Protein AF-A0A261TNA5-F1 (afdb_monomer)

pLDDT: mean 81.87, std 17.91, range [37.5, 96.62]

Nearest PDB structures (foldseek):
  8b02-assembly2_B  TM=6.266E-01  e=4.620E-01  Amphimedon queenslandica
  8b02-assembly1_A  TM=6.257E-01  e=8.425E-01  Amphimedon queenslandica
  2n3g-assembly1_A  TM=5.519E-01  e=5.875E-01  Arabidopsis thaliana
  2n3f-assembly1_A  TM=4.833E-01  e=8.425E-01  Arabidopsis thaliana
  5ztm-assembly1_B  TM=3.321E-01  e=1.537E+00  Drosophila melanogaster

Organism: NCBI:txid463044

Secondary structure (DSSP, 8-state):
-------EEEEEEE-TTSSSEEEEEEETTEEEE-S--BSSHHHHHHHHHHHHHHHHHHS----S----

Mean predicted aligned error: 8.63 Å

Foldseek 3Di:
DPPDPFDKDKDWDADPVRQWIWIWIGTRPDIDTDPDTHRDRVVRVVVRVVVRVVVVVPPPPPDPPPDD

Solvent-accessible surface area (backbone atoms only — not comparable to full-atom values): 4244 Å² total; per-residue (Å²): 132,90,86,73,76,75,49,71,50,66,46,75,42,68,40,95,87,63,72,34,23,32,28,40,36,32,52,61,92,45,75,44,72,50,96,60,76,26,82,41,67,68,59,28,47,50,52,41,50,53,52,53,51,55,52,62,69,65,48,73,81,73,72,96,80,80,85,129

Structure (mmCIF, N/CA/C/O backbone):
data_AF-A0A261TNA5-F1
#
_entry.id   AF-A0A261TNA5-F1
#
loop_
_atom_site.group_PDB
_atom_site.id
_atom_site.type_symbol
_atom_site.label_atom_id
_atom_site.label_alt_id
_atom_site.label_comp_id
_atom_site.label_asym_id
_atom_site.label_entity_id
_atom_site.label_seq_id
_atom_site.pdbx_PDB_ins_code
_atom_site.Cartn_x
_atom_site.Cartn_y
_atom_site.Cartn_z
_atom_site.occupancy
_atom_site.B_iso_or_equiv
_atom_site.auth_seq_id
_atom_site.auth_comp_id
_atom_site.auth_asym_id
_atom_site.auth_atom_id
_atom_site.pdbx_PDB_model_num
ATOM 1 N N . MET A 1 1 ? 8.034 2.727 -31.450 1.00 37.50 1 MET A N 1
ATOM 2 C CA . MET A 1 1 ? 7.661 3.281 -30.135 1.00 37.50 1 MET A CA 1
ATOM 3 C C . MET A 1 1 ? 7.604 2.081 -29.213 1.00 37.50 1 MET A C 1
ATOM 5 O O . MET A 1 1 ? 6.668 1.299 -29.322 1.00 37.50 1 MET A O 1
ATOM 9 N N . ASP A 1 2 ? 8.676 1.850 -28.462 1.00 47.19 2 ASP A N 1
ATOM 10 C CA . ASP A 1 2 ? 8.803 0.717 -27.544 1.00 47.19 2 ASP A CA 1
ATOM 11 C C . ASP A 1 2 ? 7.907 0.984 -26.332 1.00 47.19 2 ASP A C 1
ATOM 13 O O . ASP A 1 2 ? 8.281 1.638 -25.364 1.00 47.19 2 ASP A O 1
ATOM 17 N N . ALA A 1 3 ? 6.634 0.628 -26.462 1.00 50.31 3 ALA A N 1
ATOM 18 C CA . ALA A 1 3 ? 5.645 0.830 -25.419 1.00 50.31 3 ALA A CA 1
ATOM 19 C C . ALA A 1 3 ? 5.621 -0.411 -24.532 1.00 50.31 3 ALA A C 1
ATOM 21 O O . ALA A 1 3 ? 4.713 -1.226 -24.674 1.00 50.31 3 ALA A O 1
ATOM 22 N N . LYS A 1 4 ? 6.629 -0.604 -23.676 1.00 50.47 4 LYS A N 1
ATOM 23 C CA . LYS A 1 4 ? 6.581 -1.684 -22.679 1.00 50.47 4 LYS A CA 1
ATOM 24 C C . LYS A 1 4 ? 7.546 -1.495 -21.506 1.00 50.47 4 LYS A C 1
ATOM 26 O O . LYS A 1 4 ? 8.242 -2.416 -21.115 1.00 50.47 4 LYS A O 1
ATOM 31 N N . GLY A 1 5 ? 7.549 -0.304 -20.912 1.00 54.66 5 GLY A N 1
ATOM 32 C CA . GLY A 1 5 ? 7.825 -0.233 -19.477 1.00 54.66 5 GLY A CA 1
ATOM 33 C C . GLY A 1 5 ? 6.551 -0.668 -18.766 1.00 54.66 5 GLY A C 1
ATOM 34 O O . GLY A 1 5 ? 5.510 -0.030 -18.961 1.00 54.66 5 GLY A O 1
ATOM 35 N N . ASP A 1 6 ? 6.581 -1.771 -18.022 1.00 67.81 6 ASP A N 1
ATOM 36 C CA . ASP A 1 6 ? 5.459 -2.133 -17.162 1.00 67.81 6 ASP A CA 1
ATOM 37 C C . ASP A 1 6 ? 5.273 -0.994 -16.148 1.00 67.81 6 ASP A C 1
ATOM 39 O O . ASP A 1 6 ? 6.073 -0.787 -15.247 1.00 67.81 6 ASP A O 1
ATOM 43 N N . TYR A 1 7 ? 4.243 -0.163 -16.331 1.00 79.38 7 TYR A N 1
ATOM 44 C CA . TYR A 1 7 ? 3.994 0.931 -15.397 1.00 79.38 7 TYR A CA 1
ATOM 45 C C . TYR A 1 7 ? 3.401 0.354 -14.111 1.00 79.38 7 TYR A C 1
ATOM 47 O O . TYR A 1 7 ? 2.251 -0.110 -14.110 1.00 79.38 7 TYR A O 1
ATOM 55 N N . PHE A 1 8 ? 4.185 0.395 -13.034 1.00 88.50 8 PHE A N 1
ATOM 56 C CA . PHE A 1 8 ? 3.772 -0.003 -11.694 1.00 88.50 8 PHE A CA 1
ATOM 57 C C . PHE A 1 8 ? 3.327 1.210 -10.878 1.00 88.50 8 PHE A C 1
ATOM 59 O O . PHE A 1 8 ? 4.003 2.236 -10.834 1.00 88.50 8 PHE A O 1
ATOM 66 N N . ALA A 1 9 ? 2.187 1.093 -10.206 1.00 92.25 9 ALA A N 1
ATOM 67 C CA . ALA A 1 9 ? 1.717 2.092 -9.252 1.00 92.25 9 ALA A CA 1
ATOM 68 C C . ALA A 1 9 ? 0.901 1.429 -8.144 1.00 92.25 9 ALA A C 1
ATOM 70 O O . ALA A 1 9 ? 0.395 0.321 -8.320 1.00 92.25 9 ALA A O 1
ATOM 71 N N . TYR A 1 10 ? 0.727 2.122 -7.024 1.00 94.88 10 TYR A N 1
ATOM 72 C CA . TYR A 1 10 ? -0.200 1.710 -5.978 1.00 94.88 10 TYR A CA 1
ATOM 73 C C . TYR A 1 10 ? -1.006 2.904 -5.463 1.00 94.88 10 TYR A C 1
ATOM 75 O O . TYR A 1 10 ? -0.617 4.059 -5.634 1.00 94.88 10 TYR A O 1
ATOM 83 N N . ALA A 1 11 ? -2.139 2.612 -4.837 1.00 96.00 11 ALA A N 1
ATOM 84 C CA . ALA A 1 11 ? -2.972 3.566 -4.130 1.00 96.00 11 ALA A CA 1
ATOM 85 C C . ALA A 1 11 ? -3.436 2.948 -2.811 1.00 96.00 11 ALA A C 1
ATOM 87 O O . ALA A 1 11 ? -3.798 1.772 -2.766 1.00 96.00 11 ALA A O 1
ATOM 88 N N . VAL A 1 12 ? -3.442 3.756 -1.755 1.00 96.12 12 VAL A N 1
ATOM 89 C CA . VAL A 1 12 ? -3.992 3.390 -0.449 1.00 96.12 12 VAL A CA 1
ATOM 90 C C . VAL A 1 12 ? -5.410 3.939 -0.374 1.00 96.12 12 VAL A C 1
ATOM 92 O O . VAL A 1 12 ? -5.645 5.117 -0.640 1.00 96.12 12 VAL A O 1
ATOM 95 N N . CYS A 1 13 ? -6.372 3.079 -0.069 1.00 93.69 13 CYS A N 1
ATOM 96 C CA . CYS A 1 13 ? -7.784 3.432 0.013 1.00 93.69 13 CYS A CA 1
ATOM 97 C C . CYS A 1 13 ? -8.376 2.896 1.312 1.00 93.69 13 CYS A C 1
ATOM 99 O O . CYS A 1 13 ? -7.914 1.897 1.853 1.00 93.69 13 CYS A O 1
ATOM 101 N N . ARG A 1 14 ? -9.406 3.566 1.827 1.00 93.88 14 ARG A N 1
ATOM 102 C CA . ARG A 1 14 ? -10.196 3.031 2.940 1.00 93.88 14 ARG A CA 1
ATOM 103 C C . ARG A 1 14 ? -11.098 1.916 2.426 1.00 93.88 14 ARG A C 1
ATOM 105 O O . ARG A 1 14 ? -11.701 2.063 1.364 1.00 93.88 14 ARG A O 1
ATOM 112 N N . THR A 1 15 ? -11.236 0.872 3.235 1.00 92.69 15 THR A N 1
ATOM 113 C CA . THR A 1 15 ? -12.317 -0.117 3.119 1.00 92.69 15 THR A CA 1
ATOM 114 C C . THR A 1 15 ? -13.678 0.573 3.078 1.00 92.69 15 THR A C 1
ATOM 116 O O . THR A 1 15 ? -13.856 1.670 3.616 1.00 92.69 15 THR A O 1
ATOM 119 N N . HIS A 1 16 ? -14.665 -0.083 2.469 1.00 89.38 16 HIS A N 1
ATOM 120 C CA . HIS A 1 16 ? -16.021 0.456 2.346 1.00 89.38 16 HIS A CA 1
ATOM 121 C C . HIS A 1 16 ? -16.664 0.796 3.706 1.00 89.38 16 HIS A C 1
ATOM 123 O O . HIS A 1 16 ? -17.390 1.780 3.821 1.00 89.38 16 HIS A O 1
ATOM 129 N N . ASP A 1 17 ? -16.399 0.002 4.745 1.00 92.12 17 ASP A N 1
ATOM 130 C CA . ASP A 1 17 ? -16.860 0.257 6.117 1.00 92.12 17 ASP A CA 1
ATOM 131 C C . ASP A 1 17 ? -16.022 1.315 6.863 1.00 92.12 17 ASP A C 1
ATOM 133 O O . ASP A 1 17 ? -16.427 1.813 7.917 1.00 92.12 17 ASP A O 1
ATOM 137 N N . GLY A 1 18 ? -14.863 1.687 6.314 1.00 92.19 18 GLY A N 1
ATOM 138 C C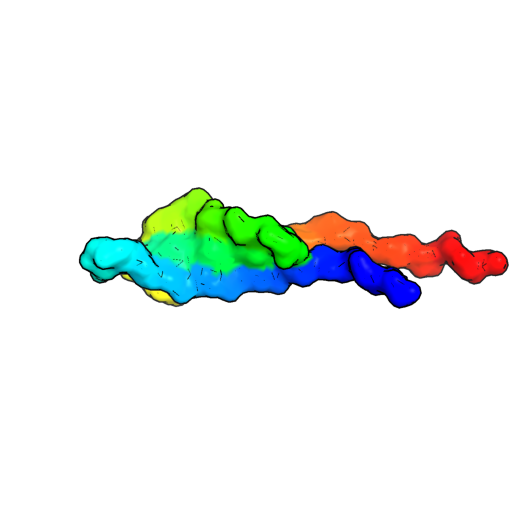A . GLY A 1 18 ? -13.967 2.671 6.896 1.00 92.19 18 GLY A CA 1
ATOM 139 C C . GLY A 1 18 ? -13.347 2.233 8.224 1.00 92.19 18 GLY A C 1
ATOM 140 O O . GLY A 1 18 ? -13.046 3.093 9.049 1.00 92.19 18 GLY A O 1
ATOM 141 N N . GLN A 1 19 ? -13.164 0.941 8.486 1.00 92.62 19 GLN A N 1
ATOM 142 C CA . GLN A 1 19 ? -12.411 0.465 9.653 1.00 92.62 19 GLN A CA 1
ATOM 143 C C . GLN A 1 19 ? -10.954 0.161 9.314 1.00 92.62 19 GLN A C 1
ATOM 145 O O . GLN A 1 19 ? -10.092 0.299 10.176 1.00 92.62 19 GLN A O 1
ATOM 150 N N . ALA A 1 20 ? -10.666 -0.188 8.063 1.00 95.62 20 ALA A N 1
ATOM 151 C CA . ALA A 1 20 ? -9.326 -0.544 7.611 1.00 95.62 20 ALA A CA 1
ATOM 152 C C . ALA A 1 20 ? -8.934 0.166 6.308 1.00 95.62 20 ALA A C 1
ATOM 154 O O . ALA A 1 20 ? -9.740 0.851 5.666 1.00 95.62 20 ALA A O 1
ATOM 155 N N . TRP A 1 21 ? -7.678 -0.017 5.935 1.00 96.31 21 TRP A N 1
ATOM 156 C CA . TRP A 1 21 ? -7.041 0.444 4.717 1.00 96.31 21 TRP A CA 1
ATOM 157 C C . TRP A 1 21 ? -6.652 -0.750 3.853 1.00 96.31 21 TRP A C 1
ATOM 159 O O . TRP A 1 21 ? -6.222 -1.787 4.351 1.00 96.31 21 TRP A O 1
ATOM 169 N N . GLU A 1 22 ? -6.783 -0.580 2.548 1.00 96.06 22 GLU A N 1
ATOM 170 C CA . GLU A 1 22 ? -6.435 -1.558 1.528 1.00 96.06 22 GLU A CA 1
ATOM 171 C C . GLU A 1 22 ? -5.493 -0.903 0.522 1.00 96.06 22 GLU A C 1
ATOM 173 O O . GLU A 1 22 ? -5.553 0.306 0.265 1.00 96.06 22 GLU A O 1
ATOM 178 N N . VAL A 1 23 ? -4.630 -1.715 -0.080 1.00 96.62 23 VAL A N 1
ATOM 179 C CA . VAL A 1 23 ? -3.694 -1.253 -1.103 1.00 96.62 23 VAL A CA 1
ATOM 180 C C . VAL A 1 23 ? -4.125 -1.813 -2.445 1.00 96.62 23 VAL A C 1
ATOM 182 O O . VAL A 1 23 ? -4.143 -3.023 -2.652 1.00 96.62 23 VAL A O 1
ATOM 185 N N . THR A 1 24 ? -4.444 -0.933 -3.386 1.00 95.44 24 THR A N 1
ATOM 186 C CA . THR A 1 24 ? -4.677 -1.317 -4.779 1.00 95.44 24 THR A CA 1
ATOM 187 C 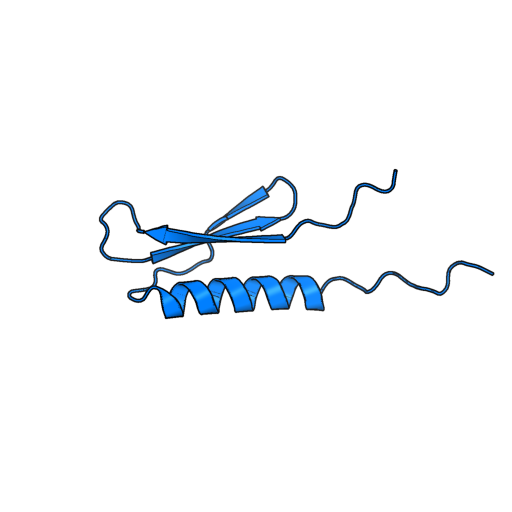C . THR A 1 24 ? -3.406 -1.088 -5.574 1.00 95.44 24 THR A C 1
ATOM 189 O O . THR A 1 24 ? -2.854 0.006 -5.579 1.00 95.44 24 THR A O 1
ATOM 192 N N . THR A 1 25 ? -2.958 -2.113 -6.278 1.00 93.56 25 THR A N 1
ATOM 193 C CA . THR A 1 25 ? -1.777 -2.097 -7.137 1.00 93.56 25 THR A CA 1
ATOM 194 C C . THR A 1 25 ? -2.193 -2.092 -8.602 1.00 93.56 25 THR A C 1
ATOM 196 O O . THR A 1 25 ? -3.230 -2.646 -8.976 1.00 93.56 25 THR A O 1
ATOM 199 N N . LYS A 1 26 ? -1.385 -1.449 -9.438 1.00 91.44 26 LYS A N 1
ATOM 200 C CA . LYS A 1 26 ? -1.539 -1.377 -10.886 1.00 91.44 26 LYS A CA 1
ATOM 201 C C . LYS A 1 26 ? -0.260 -1.875 -11.539 1.00 91.44 26 LYS A C 1
ATOM 203 O O . LYS A 1 26 ? 0.814 -1.385 -11.212 1.00 91.44 26 LYS A O 1
ATOM 208 N N . GLN A 1 27 ? -0.398 -2.787 -12.492 1.00 89.62 27 GLN A N 1
ATOM 209 C CA . GLN A 1 27 ? 0.676 -3.242 -13.371 1.00 89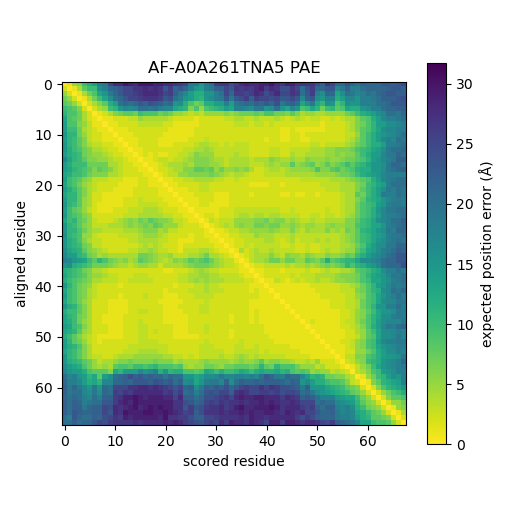.62 27 GLN A CA 1
ATOM 210 C C . GLN A 1 27 ? 0.177 -3.171 -14.815 1.00 89.62 27 GLN A C 1
ATOM 212 O O . GLN A 1 27 ? -0.688 -3.952 -15.226 1.00 89.62 27 GLN A O 1
ATOM 217 N N . GLY A 1 28 ? 0.670 -2.194 -15.578 1.00 86.25 28 GLY A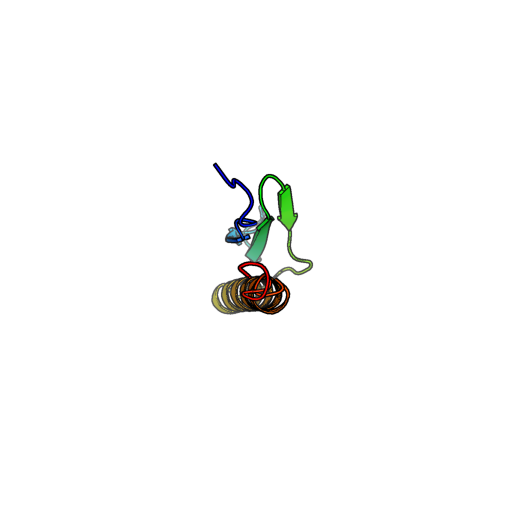 N 1
ATOM 218 C CA . GLY A 1 28 ? 0.183 -1.935 -16.933 1.00 86.25 28 GLY A CA 1
ATOM 219 C C . GLY A 1 28 ? -1.316 -1.605 -16.936 1.00 86.25 28 GLY A C 1
ATOM 220 O O . GLY A 1 28 ? -1.734 -0.583 -16.392 1.00 86.25 28 GLY A O 1
ATOM 221 N N . CYS A 1 29 ? -2.140 -2.467 -17.538 1.00 83.38 29 CYS A N 1
ATOM 222 C CA . CYS A 1 29 ? -3.605 -2.325 -17.563 1.00 83.38 29 CYS A CA 1
ATOM 223 C C . CYS A 1 29 ? -4.332 -3.131 -16.471 1.00 83.38 29 CYS A C 1
ATOM 225 O O . CYS A 1 29 ? -5.559 -3.088 -16.404 1.00 83.38 29 CYS A O 1
ATOM 227 N N . MET A 1 30 ? -3.606 -3.885 -15.642 1.00 87.31 30 MET A N 1
ATOM 228 C CA . MET A 1 30 ? -4.185 -4.732 -14.600 1.00 87.31 30 MET A CA 1
ATOM 229 C C . MET A 1 30 ? -4.212 -4.007 -13.259 1.00 87.31 30 MET A C 1
ATOM 231 O O . MET A 1 30 ? -3.229 -3.375 -12.876 1.00 87.31 30 MET A O 1
ATOM 235 N N . TYR A 1 31 ? -5.319 -4.160 -12.536 1.00 90.06 31 TYR A N 1
ATOM 236 C CA . TYR A 1 31 ? -5.489 -3.684 -11.166 1.00 90.06 31 TYR A CA 1
ATOM 237 C C . TYR A 1 31 ? -5.718 -4.877 -10.243 1.00 90.06 31 TYR A C 1
ATOM 239 O O . TYR A 1 31 ? -6.446 -5.806 -10.601 1.00 90.06 31 TYR A O 1
ATOM 247 N N . ARG A 1 32 ? -5.095 -4.867 -9.065 1.00 91.69 32 ARG A N 1
ATOM 248 C CA . ARG A 1 32 ? -5.237 -5.935 -8.071 1.00 91.69 32 ARG A CA 1
ATOM 249 C C . ARG A 1 32 ? -5.137 -5.378 -6.658 1.00 91.69 32 ARG A C 1
ATOM 251 O O . ARG A 1 32 ? -4.312 -4.505 -6.406 1.00 91.69 32 ARG A O 1
ATOM 258 N N . LEU A 1 33 ? -5.925 -5.921 -5.738 1.00 93.81 33 LEU A N 1
ATOM 259 C CA . LEU A 1 33 ? -5.743 -5.667 -4.313 1.00 93.81 33 LEU A CA 1
ATOM 260 C C . LEU A 1 33 ? -4.517 -6.431 -3.791 1.00 93.81 33 LEU A C 1
ATOM 262 O O 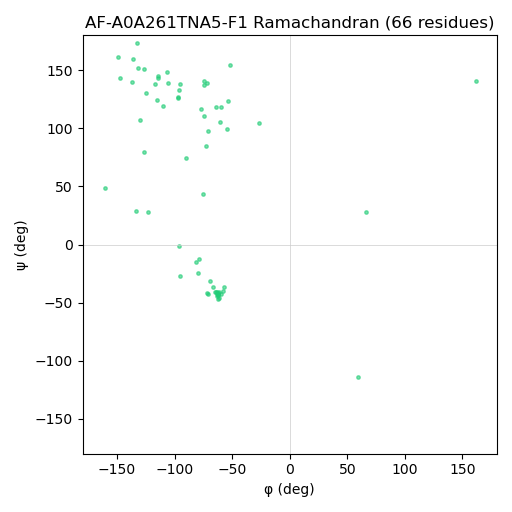. LEU A 1 33 ? -4.310 -7.592 -4.150 1.00 93.81 33 LEU A O 1
ATOM 266 N N . LEU A 1 34 ? -3.703 -5.786 -2.965 1.00 91.94 34 LEU A N 1
ATOM 267 C CA . LEU A 1 34 ? -2.672 -6.469 -2.198 1.00 91.94 34 LEU A CA 1
ATOM 268 C C . LEU A 1 34 ? -3.360 -7.284 -1.095 1.00 91.94 34 LEU A C 1
ATOM 270 O O . LEU A 1 34 ? -4.344 -6.827 -0.517 1.00 91.94 34 LEU A O 1
ATOM 274 N N . ASP A 1 35 ? -2.887 -8.504 -0.853 1.00 85.25 35 ASP A N 1
ATOM 275 C CA . ASP A 1 35 ? -3.492 -9.398 0.136 1.00 85.25 35 ASP A CA 1
ATOM 276 C C . ASP A 1 35 ? -3.198 -8.854 1.546 1.00 85.25 35 ASP A C 1
ATOM 278 O O . ASP A 1 35 ? -2.087 -8.992 2.059 1.00 85.25 35 ASP A O 1
ATOM 282 N N . GLY A 1 36 ? -4.159 -8.128 2.122 1.00 82.69 36 GLY A N 1
ATOM 283 C CA . GLY A 1 36 ? -4.030 -7.505 3.437 1.00 82.69 36 GLY A CA 1
ATOM 284 C C . GLY A 1 36 ? -5.041 -6.385 3.687 1.00 82.69 36 GLY A C 1
ATOM 285 O O . GLY A 1 36 ? -5.320 -5.572 2.807 1.00 82.69 36 GLY A O 1
ATOM 286 N N . CYS A 1 37 ? -5.548 -6.329 4.920 1.00 88.69 37 CYS A N 1
ATOM 287 C CA . CYS A 1 37 ? -6.283 -5.185 5.456 1.00 88.69 37 CYS A CA 1
ATOM 288 C C . CYS A 1 37 ? -5.468 -4.592 6.606 1.00 88.69 37 CYS A C 1
ATOM 290 O O . CYS A 1 37 ? -5.142 -5.299 7.561 1.00 88.69 37 CYS A O 1
ATOM 292 N N . TYR A 1 38 ? -5.163 -3.303 6.522 1.00 93.88 38 TYR A N 1
ATOM 293 C CA . TYR A 1 38 ? -4.310 -2.596 7.475 1.00 93.88 38 TYR A CA 1
ATOM 294 C C . TYR A 1 38 ? -5.157 -1.704 8.375 1.00 93.88 38 TYR A C 1
ATOM 296 O O . TYR A 1 38 ? -6.083 -1.041 7.912 1.00 93.88 38 TYR A O 1
ATOM 304 N N . LEU A 1 39 ? -4.854 -1.660 9.669 1.00 93.75 39 LEU A N 1
ATOM 305 C CA . LEU A 1 39 ? -5.559 -0.758 10.589 1.00 93.75 39 LEU A CA 1
ATOM 306 C C . LEU A 1 39 ? -5.031 0.677 10.486 1.00 93.75 39 LEU A C 1
ATOM 308 O O . LEU A 1 39 ? -5.757 1.630 10.769 1.00 93.75 39 LEU A O 1
ATOM 312 N N . ASP A 1 40 ? -3.787 0.821 10.040 1.00 94.19 40 ASP A N 1
ATOM 313 C CA . ASP A 1 40 ? -3.080 2.084 9.935 1.00 94.19 40 ASP A CA 1
ATOM 314 C C . ASP A 1 40 ? -2.770 2.454 8.475 1.00 94.19 40 ASP A C 1
ATOM 316 O O . ASP A 1 40 ? -2.525 1.598 7.620 1.00 94.19 40 ASP A O 1
ATOM 320 N N . HIS A 1 41 ? -2.812 3.755 8.185 1.00 95.00 41 HIS A N 1
ATOM 321 C CA . HIS A 1 41 ? -2.563 4.270 6.841 1.00 95.00 41 HIS A CA 1
ATOM 322 C C . HIS A 1 41 ? -1.085 4.172 6.453 1.00 95.00 41 HIS A C 1
ATOM 324 O O . HIS A 1 41 ? -0.782 3.829 5.310 1.00 95.00 41 HIS A O 1
ATOM 330 N N . ASP A 1 42 ? -0.170 4.481 7.374 1.00 96.38 42 ASP A N 1
ATOM 331 C CA . ASP A 1 42 ? 1.269 4.408 7.123 1.00 96.38 42 ASP A CA 1
ATOM 332 C C . ASP A 1 42 ? 1.712 2.956 6.917 1.00 96.38 42 ASP A C 1
ATOM 334 O O . ASP A 1 42 ? 2.523 2.684 6.034 1.00 96.38 42 ASP A O 1
ATOM 338 N N . GLU A 1 43 ? 1.116 2.004 7.640 1.00 95.19 43 GLU A N 1
ATOM 339 C CA . GLU A 1 43 ? 1.324 0.570 7.411 1.00 95.19 43 GLU A CA 1
ATOM 340 C C . GLU A 1 43 ? 0.873 0.138 6.003 1.00 95.19 43 GLU A C 1
ATOM 342 O O . GLU A 1 43 ? 1.627 -0.518 5.278 1.00 95.19 43 GLU A O 1
ATOM 347 N N . ALA A 1 44 ? -0.316 0.570 5.565 1.00 96.06 44 ALA A N 1
ATOM 348 C CA . ALA A 1 44 ? -0.792 0.321 4.203 1.00 96.06 44 ALA A CA 1
ATOM 349 C C . ALA A 1 44 ? 0.1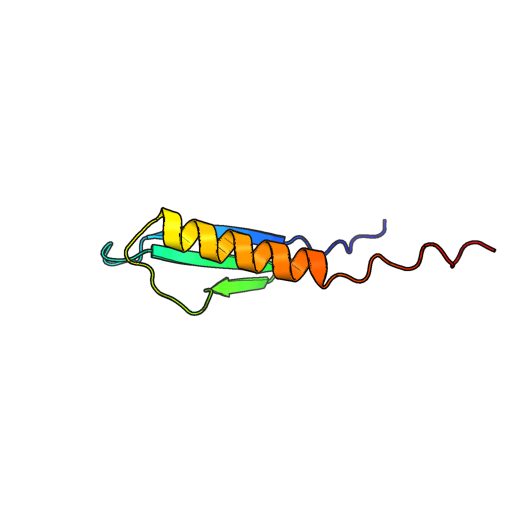18 0.974 3.148 1.00 96.06 44 ALA A C 1
ATOM 351 O O . ALA A 1 44 ? 0.443 0.368 2.124 1.00 96.06 44 ALA A O 1
ATOM 352 N N . ALA A 1 45 ? 0.569 2.206 3.393 1.00 95.62 45 ALA A N 1
ATOM 353 C CA . ALA A 1 45 ? 1.493 2.901 2.506 1.00 95.62 45 ALA A CA 1
ATOM 354 C C . ALA A 1 45 ? 2.833 2.161 2.408 1.00 95.62 45 ALA A C 1
ATOM 356 O O . ALA A 1 45 ? 3.337 1.966 1.302 1.00 95.62 45 ALA A O 1
ATOM 357 N N . ALA A 1 46 ? 3.374 1.688 3.533 1.00 95.9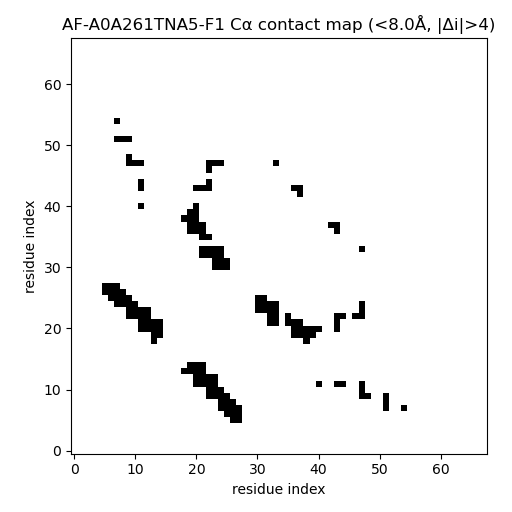4 46 ALA A N 1
ATOM 358 C CA . ALA A 1 46 ? 4.603 0.906 3.576 1.00 95.94 46 ALA A CA 1
ATOM 359 C C . ALA A 1 46 ? 4.473 -0.409 2.794 1.00 95.94 46 ALA A C 1
ATOM 361 O O . ALA A 1 46 ? 5.380 -0.758 2.037 1.00 95.94 46 ALA A O 1
ATOM 362 N N . ALA A 1 47 ? 3.336 -1.103 2.901 1.00 95.88 47 ALA A N 1
ATOM 363 C CA . ALA A 1 47 ? 3.068 -2.305 2.114 1.00 95.88 47 ALA A CA 1
ATOM 364 C C . ALA A 1 47 ? 3.018 -2.018 0.602 1.00 95.88 47 ALA A C 1
ATOM 366 O O . ALA A 1 47 ? 3.586 -2.769 -0.196 1.00 95.88 47 ALA A O 1
ATOM 367 N N . GLY A 1 48 ? 2.399 -0.903 0.201 1.00 95.19 48 GLY A N 1
ATOM 368 C CA . GLY A 1 48 ? 2.389 -0.450 -1.191 1.00 95.19 48 GLY A CA 1
ATOM 369 C C . GLY A 1 48 ? 3.783 -0.116 -1.731 1.00 95.19 48 GLY A C 1
ATOM 370 O O . GLY A 1 48 ? 4.131 -0.540 -2.835 1.00 95.19 48 GLY A O 1
ATOM 371 N N . VAL A 1 49 ? 4.610 0.571 -0.935 1.00 94.94 49 VAL A N 1
ATOM 372 C CA . VAL A 1 49 ? 6.016 0.854 -1.275 1.00 94.94 49 VAL A CA 1
ATOM 373 C C . VAL A 1 49 ? 6.819 -0.437 -1.406 1.00 94.94 49 VAL A C 1
AT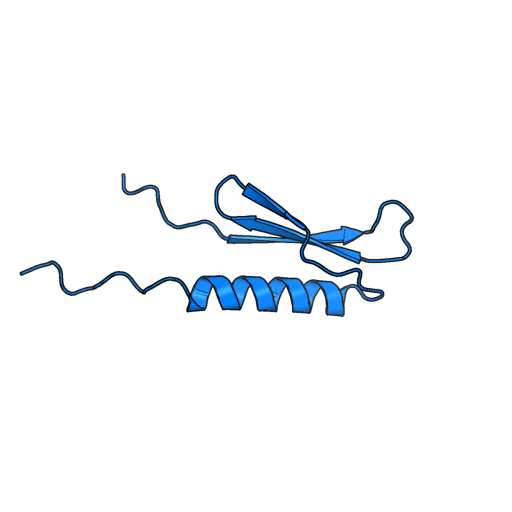OM 375 O O . VAL A 1 49 ? 7.541 -0.602 -2.386 1.00 94.94 49 VAL A O 1
ATOM 378 N N . ALA A 1 50 ? 6.682 -1.367 -0.457 1.00 94.81 50 ALA A N 1
ATOM 379 C CA . ALA A 1 50 ? 7.396 -2.640 -0.482 1.00 94.81 50 ALA A CA 1
ATOM 380 C C . ALA A 1 50 ? 7.070 -3.449 -1.747 1.00 94.81 50 ALA A C 1
ATOM 382 O O . ALA A 1 50 ? 7.975 -3.968 -2.400 1.00 94.81 50 ALA A O 1
ATOM 383 N N . TRP A 1 51 ? 5.795 -3.494 -2.143 1.00 93.56 51 TRP A N 1
ATOM 384 C CA . TRP A 1 51 ? 5.387 -4.126 -3.396 1.00 93.56 51 TRP A CA 1
ATOM 385 C C . TRP A 1 51 ? 5.988 -3.435 -4.623 1.00 93.56 51 TRP A C 1
ATOM 387 O O . TRP A 1 51 ? 6.481 -4.114 -5.522 1.00 93.56 51 TRP A O 1
ATOM 397 N N . LEU A 1 52 ? 5.969 -2.098 -4.664 1.00 91.69 52 LEU A N 1
ATOM 398 C CA . LEU A 1 52 ? 6.513 -1.338 -5.790 1.00 91.69 52 LEU A CA 1
ATOM 399 C C . LEU A 1 52 ? 8.020 -1.586 -5.949 1.00 91.69 52 LEU A C 1
ATOM 401 O O . LEU A 1 52 ? 8.485 -1.821 -7.062 1.00 91.69 52 LEU A O 1
ATOM 405 N N . LEU A 1 53 ? 8.763 -1.593 -4.839 1.00 90.56 53 LEU A N 1
ATOM 406 C CA . LEU A 1 53 ? 10.195 -1.892 -4.831 1.00 90.56 53 LEU A CA 1
ATOM 407 C C . LEU A 1 53 ? 10.484 -3.326 -5.288 1.00 90.56 53 LEU A C 1
ATOM 409 O O . LEU A 1 53 ? 11.402 -3.518 -6.078 1.00 90.56 53 LEU A O 1
ATOM 413 N N . GLU A 1 54 ? 9.679 -4.315 -4.875 1.00 89.50 54 GLU A N 1
ATOM 414 C CA . GLU A 1 54 ? 9.816 -5.695 -5.368 1.00 89.50 54 GLU A CA 1
ATOM 415 C C . GLU A 1 54 ? 9.681 -5.765 -6.896 1.00 89.50 54 GLU A C 1
ATOM 417 O O . GLU A 1 54 ? 10.395 -6.529 -7.541 1.00 89.50 54 GLU A O 1
ATOM 422 N N . LYS A 1 55 ? 8.760 -4.995 -7.491 1.00 86.31 55 LYS A N 1
ATOM 423 C CA . LYS A 1 55 ? 8.554 -5.002 -8.948 1.00 86.31 55 LYS A CA 1
ATOM 424 C C . LYS A 1 55 ? 9.692 -4.347 -9.707 1.00 86.31 55 LYS A C 1
ATOM 426 O O . LYS A 1 55 ? 10.132 -4.926 -10.692 1.00 86.31 55 LYS A O 1
ATOM 431 N N . ILE A 1 56 ? 10.187 -3.218 -9.209 1.00 80.62 56 ILE A N 1
ATOM 432 C CA . ILE A 1 56 ? 11.323 -2.515 -9.810 1.00 80.62 56 ILE A CA 1
ATOM 433 C C . ILE A 1 56 ? 12.597 -3.370 -9.727 1.00 80.62 56 ILE A C 1
ATOM 435 O O . ILE A 1 56 ? 13.340 -3.442 -10.696 1.00 80.62 56 ILE 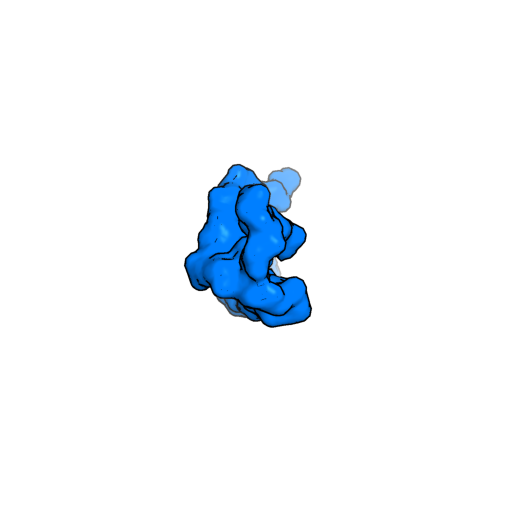A O 1
ATOM 439 N N . ASP A 1 57 ? 12.840 -4.054 -8.605 1.00 77.19 57 ASP A N 1
ATOM 440 C CA . ASP A 1 57 ? 14.017 -4.923 -8.431 1.00 77.19 57 ASP A CA 1
ATOM 441 C C . ASP A 1 57 ? 13.954 -6.196 -9.297 1.00 77.19 57 ASP A C 1
ATOM 443 O O . ASP A 1 57 ? 14.974 -6.704 -9.757 1.00 77.19 57 ASP A O 1
ATOM 447 N N . ARG A 1 58 ? 12.743 -6.709 -9.557 1.00 70.00 58 ARG A N 1
ATOM 448 C CA . ARG A 1 58 ? 12.525 -7.890 -10.408 1.00 70.00 58 ARG A CA 1
ATOM 449 C C . ARG A 1 58 ? 12.524 -7.615 -11.903 1.00 70.00 58 ARG A C 1
ATOM 451 O O . ARG A 1 58 ? 12.572 -8.590 -12.659 1.00 70.00 58 ARG A O 1
ATOM 458 N N . GLU A 1 59 ? 12.409 -6.366 -12.346 1.00 64.06 59 GLU A N 1
ATOM 459 C CA . GLU A 1 59 ? 12.614 -6.063 -13.759 1.00 64.06 59 GLU A CA 1
ATOM 460 C C . GLU A 1 59 ? 14.079 -6.377 -14.093 1.00 64.06 59 GLU A C 1
ATOM 462 O O . GLU A 1 59 ? 14.977 -5.776 -13.499 1.00 64.06 59 GLU A O 1
ATOM 467 N N . PRO A 1 60 ? 14.370 -7.320 -15.013 1.00 53.38 60 PRO A N 1
ATOM 468 C CA . PRO A 1 60 ? 15.716 -7.408 -15.538 1.00 53.38 60 PRO A CA 1
ATOM 469 C C . PRO A 1 60 ? 15.991 -6.050 -16.174 1.00 53.38 60 PRO A C 1
ATOM 471 O O . PRO A 1 60 ? 15.266 -5.635 -17.080 1.00 53.38 60 PRO A O 1
ATOM 474 N N . ILE A 1 61 ? 16.999 -5.341 -15.667 1.00 54.72 61 ILE A N 1
ATOM 475 C CA . ILE A 1 61 ? 17.603 -4.215 -16.372 1.00 54.72 61 ILE A CA 1
ATOM 476 C C . ILE A 1 61 ? 17.992 -4.795 -17.730 1.00 54.72 61 ILE A C 1
ATOM 478 O O . ILE A 1 61 ? 18.947 -5.563 -17.814 1.00 54.72 61 ILE A O 1
ATOM 482 N N . GLY A 1 62 ? 17.150 -4.553 -18.737 1.00 49.97 62 GLY A N 1
ATOM 483 C CA . GLY A 1 62 ? 17.273 -5.172 -20.044 1.00 49.97 62 GLY A CA 1
ATOM 484 C C . GLY A 1 62 ? 18.677 -4.935 -20.566 1.00 49.97 62 GLY A C 1
ATOM 485 O O . GLY A 1 62 ? 19.126 -3.793 -20.617 1.00 49.97 62 GLY A O 1
ATOM 486 N N . ASP A 1 63 ? 19.341 -6.039 -20.883 1.00 50.66 63 ASP A N 1
ATOM 487 C CA . ASP A 1 63 ? 20.678 -6.165 -21.433 1.00 50.66 63 ASP A CA 1
ATOM 488 C C . ASP A 1 63 ? 21.128 -4.941 -22.251 1.00 50.66 63 ASP A C 1
ATOM 490 O O . ASP A 1 63 ? 20.788 -4.788 -23.427 1.00 50.66 63 ASP A O 1
ATOM 494 N N . GLU A 1 64 ? 22.002 -4.119 -21.668 1.00 49.38 64 GLU A N 1
ATOM 495 C CA . GLU A 1 64 ? 22.875 -3.198 -22.409 1.00 49.38 64 GLU A CA 1
ATOM 496 C C . GLU A 1 64 ? 24.028 -3.987 -23.074 1.00 49.38 64 GLU A C 1
ATOM 498 O O . GLU A 1 64 ? 25.183 -3.601 -23.019 1.00 49.38 64 GLU A O 1
ATOM 503 N N . GLU A 1 65 ? 23.738 -5.140 -23.687 1.00 47.69 65 GLU A N 1
ATOM 504 C CA . GLU A 1 65 ? 24.710 -5.999 -24.393 1.00 47.69 65 GLU A CA 1
ATOM 505 C C . GLU A 1 65 ? 24.162 -6.436 -25.771 1.00 47.69 65 GLU A C 1
ATOM 507 O O . GLU A 1 65 ? 24.499 -7.493 -26.304 1.00 47.69 65 GLU A O 1
ATOM 512 N N . ALA A 1 66 ? 23.298 -5.618 -26.384 1.00 46.72 66 ALA A N 1
ATOM 513 C CA . ALA A 1 66 ? 22.736 -5.872 -27.718 1.00 46.72 66 ALA A CA 1
ATOM 514 C C . ALA A 1 66 ? 22.992 -4.743 -28.736 1.00 46.72 66 ALA A C 1
ATOM 516 O O . ALA A 1 66 ? 22.227 -4.580 -29.684 1.00 46.72 66 ALA A O 1
ATOM 517 N N . TYR A 1 67 ? 24.084 -3.988 -28.585 1.00 50.97 67 TYR A N 1
ATOM 518 C CA . TYR A 1 67 ? 24.625 -3.142 -29.658 1.00 50.97 67 TYR A CA 1
ATOM 519 C C . TYR A 1 67 ? 26.108 -3.459 -29.877 1.00 50.97 67 TYR A C 1
ATOM 521 O O . TYR A 1 67 ? 26.996 -2.752 -29.405 1.00 50.97 67 TYR A O 1
ATOM 529 N N . ARG A 1 68 ? 26.356 -4.554 -30.600 1.00 46.25 68 ARG A N 1
ATOM 530 C CA . ARG A 1 68 ? 27.615 -4.788 -31.315 1.00 46.25 68 ARG A CA 1
ATOM 531 C C . ARG A 1 68 ? 27.495 -4.281 -32.745 1.00 46.25 68 ARG A C 1
ATOM 533 O O . ARG A 1 68 ? 26.424 -4.515 -33.345 1.00 46.25 68 ARG A O 1
#

Sequence (68 aa):
MDAKGDYFAYAVCRTHDGQAWEVTTKQGCMYRLLDGCYLDHDEAAAAGVAWLLEKIDREPIGDEEAYR

Radius of gyration: 15.57 Å; Cα contacts (8 Å, |Δi|>4): 85; chains: 1; bounding box: 44×14×42 Å